Protein AF-A0A7I7NNQ9-F1 (afdb_monomer_lite)

pLDDT: mean 82.09, std 16.33, range [43.28, 97.94]

Structure (mmCIF, N/CA/C/O backbone):
data_AF-A0A7I7NNQ9-F1
#
_entry.id   AF-A0A7I7NNQ9-F1
#
loop_
_atom_site.group_PDB
_atom_site.id
_atom_site.type_symbol
_atom_site.label_atom_id
_atom_site.label_alt_id
_atom_site.label_comp_id
_atom_site.label_asym_id
_atom_site.label_entity_id
_atom_site.label_seq_id
_atom_site.pdbx_PDB_ins_code
_atom_site.Cartn_x
_atom_site.Cartn_y
_atom_site.Cartn_z
_atom_site.occupancy
_atom_site.B_iso_or_equiv
_atom_site.auth_seq_id
_atom_site.auth_comp_id
_atom_site.auth_asym_id
_atom_site.auth_atom_id
_atom_site.pdbx_PDB_model_num
ATOM 1 N N . MET A 1 1 ? -15.938 -5.853 -2.198 1.00 85.00 1 MET A N 1
ATOM 2 C CA . MET A 1 1 ? -16.393 -7.105 -1.544 1.00 85.00 1 MET A CA 1
ATOM 3 C C . MET A 1 1 ? -16.493 -6.863 -0.043 1.00 85.00 1 MET A C 1
ATOM 5 O O . MET A 1 1 ? -15.700 -6.076 0.457 1.00 85.00 1 MET A O 1
ATOM 9 N N . LYS A 1 2 ? -17.448 -7.479 0.670 1.00 87.38 2 LYS A N 1
ATOM 10 C CA . LYS A 1 2 ? -17.502 -7.404 2.140 1.00 87.38 2 LYS A CA 1
ATOM 11 C C . LYS A 1 2 ? -16.734 -8.583 2.731 1.00 87.38 2 LYS A C 1
ATOM 13 O O . LYS A 1 2 ? -17.057 -9.725 2.429 1.00 87.38 2 LYS A O 1
ATOM 18 N N . THR A 1 3 ? -15.765 -8.285 3.586 1.00 90.94 3 THR A N 1
ATOM 19 C CA . THR A 1 3 ? -14.964 -9.280 4.306 1.00 90.94 3 THR A CA 1
ATOM 20 C C . THR A 1 3 ? -15.191 -9.098 5.803 1.00 90.94 3 THR A C 1
ATOM 22 O O . THR A 1 3 ? -15.354 -7.968 6.267 1.00 90.94 3 THR A O 1
ATOM 25 N N . ASN A 1 4 ? -15.243 -10.199 6.551 1.00 93.56 4 ASN A N 1
ATOM 26 C CA . ASN A 1 4 ? -15.264 -10.185 8.011 1.00 93.56 4 ASN A CA 1
ATOM 27 C C . ASN A 1 4 ? -13.877 -10.614 8.510 1.00 93.56 4 ASN A C 1
ATOM 29 O O . ASN A 1 4 ? -13.352 -11.624 8.045 1.00 93.56 4 ASN A O 1
ATOM 33 N N . VAL A 1 5 ? -13.272 -9.818 9.388 1.00 90.56 5 VAL A N 1
ATOM 34 C CA . VAL A 1 5 ? -11.928 -10.040 9.931 1.00 90.56 5 VAL A CA 1
ATOM 35 C C . VAL A 1 5 ? -12.000 -9.938 11.448 1.00 90.56 5 VAL A C 1
ATOM 37 O O . VAL A 1 5 ? -12.670 -9.053 11.974 1.00 90.56 5 VAL A O 1
ATOM 40 N N . ASN A 1 6 ? -11.325 -10.848 12.145 1.00 94.56 6 ASN A N 1
ATOM 41 C CA . ASN A 1 6 ? -11.222 -10.796 13.597 1.00 94.56 6 ASN A CA 1
ATOM 42 C C . ASN A 1 6 ? -10.026 -9.916 13.986 1.00 94.56 6 ASN A C 1
ATOM 44 O O . ASN A 1 6 ? -8.914 -10.164 13.514 1.00 94.56 6 ASN A O 1
ATOM 48 N N . LEU A 1 7 ? -10.251 -8.898 14.816 1.00 92.94 7 LEU A N 1
ATOM 49 C CA . LEU A 1 7 ? -9.233 -7.949 15.269 1.00 92.94 7 LEU A CA 1
ATOM 50 C C . LEU A 1 7 ? -9.229 -7.903 16.802 1.00 92.94 7 LEU A C 1
ATOM 52 O O . LEU A 1 7 ? -10.309 -7.914 17.388 1.00 92.94 7 LEU A O 1
ATOM 56 N N . PRO A 1 8 ? -8.058 -7.810 17.457 1.00 97.12 8 PRO A N 1
ATOM 57 C CA . PRO A 1 8 ? -7.997 -7.548 18.892 1.00 97.12 8 PRO A CA 1
ATOM 58 C C . PRO A 1 8 ? -8.686 -6.223 19.248 1.00 97.12 8 PRO A C 1
ATOM 60 O O . PRO A 1 8 ? -8.499 -5.227 18.545 1.00 97.12 8 PRO A O 1
ATOM 63 N N . ASP A 1 9 ? -9.416 -6.192 20.364 1.00 96.12 9 ASP A N 1
ATOM 64 C CA . ASP A 1 9 ? -10.182 -5.010 20.792 1.00 96.12 9 ASP A CA 1
ATOM 65 C C . ASP A 1 9 ? -9.299 -3.769 20.981 1.00 96.12 9 ASP A C 1
ATOM 67 O O . ASP A 1 9 ? -9.671 -2.668 20.574 1.00 96.12 9 ASP A O 1
ATOM 71 N N . GLU A 1 10 ? -8.091 -3.946 21.523 1.00 97.19 10 GLU A N 1
ATOM 72 C CA . GLU A 1 10 ? -7.142 -2.842 21.704 1.00 97.19 10 GLU A CA 1
ATOM 73 C C . GLU A 1 10 ? -6.730 -2.207 20.373 1.00 97.19 10 GLU A C 1
ATOM 75 O O . GLU A 1 10 ? -6.696 -0.982 20.251 1.00 97.19 10 GLU A O 1
ATOM 80 N N . LEU A 1 11 ? -6.501 -3.030 19.344 1.00 95.75 11 LEU A N 1
ATOM 81 C CA . LEU A 1 11 ? -6.155 -2.549 18.007 1.00 95.75 11 LEU A CA 1
ATOM 82 C C . LEU A 1 11 ? -7.343 -1.834 17.356 1.00 95.75 11 LEU A C 1
ATOM 84 O O . LEU A 1 11 ? -7.169 -0.808 16.698 1.00 95.75 11 LEU A O 1
ATOM 88 N N . LEU A 1 12 ? -8.557 -2.359 17.546 1.00 96.31 12 LEU A N 1
ATOM 89 C CA . LEU A 1 12 ? -9.773 -1.723 17.047 1.00 96.31 12 LEU A CA 1
ATOM 90 C C . LEU A 1 12 ? -9.962 -0.333 17.672 1.00 96.31 12 LEU A C 1
ATOM 92 O O . LEU A 1 12 ? -10.281 0.620 16.958 1.00 96.31 12 LEU A O 1
ATOM 96 N N . ARG A 1 13 ? -9.727 -0.210 18.982 1.00 97.44 13 ARG A N 1
ATOM 97 C CA . ARG A 1 13 ? -9.824 1.057 19.716 1.00 97.44 13 ARG A CA 1
ATOM 98 C C . ARG A 1 13 ? -8.786 2.072 19.236 1.00 97.44 13 ARG A C 1
ATOM 100 O O . ARG A 1 13 ? -9.143 3.222 18.979 1.00 97.44 13 ARG A O 1
ATOM 107 N N . GLU A 1 14 ? -7.531 1.657 19.070 1.00 97.31 14 GLU A N 1
ATOM 108 C CA . GLU A 1 14 ? -6.477 2.518 18.515 1.00 97.31 14 GLU A CA 1
ATOM 109 C C . GLU A 1 14 ? -6.803 2.991 17.096 1.00 97.31 14 GLU A C 1
ATOM 111 O O . GLU A 1 14 ? -6.701 4.183 16.799 1.00 97.31 14 GLU A O 1
ATOM 116 N N . ALA A 1 15 ? -7.248 2.081 16.229 1.00 96.62 15 ALA A N 1
ATOM 117 C CA . ALA A 1 15 ? -7.582 2.405 14.848 1.00 96.62 15 ALA A CA 1
ATOM 118 C C . ALA A 1 15 ? -8.762 3.390 14.749 1.00 96.62 15 ALA A C 1
ATOM 120 O O . ALA A 1 15 ? -8.753 4.284 13.903 1.00 96.62 15 ALA A O 1
ATOM 121 N N . GLN A 1 16 ? -9.766 3.266 15.623 1.00 96.88 16 GLN A N 1
ATOM 122 C CA . GLN A 1 16 ? -10.886 4.212 15.689 1.00 96.88 16 GLN A CA 1
ATOM 123 C C . GLN A 1 16 ? -10.447 5.603 16.155 1.00 96.88 16 GLN A C 1
ATOM 125 O O . GLN A 1 16 ? -10.875 6.604 15.574 1.00 96.88 16 GLN A O 1
ATOM 130 N N . GLU A 1 17 ? -9.585 5.676 17.172 1.00 97.94 17 GLU A N 1
ATOM 131 C CA . GLU A 1 17 ? -9.040 6.951 17.641 1.00 97.94 17 GLU A CA 1
ATOM 132 C C . GLU A 1 17 ? -8.220 7.630 16.542 1.00 97.94 17 GLU A C 1
ATOM 134 O O . GLU A 1 17 ? -8.398 8.822 16.278 1.00 97.94 17 GLU A O 1
ATOM 139 N N . LEU A 1 18 ? -7.369 6.864 15.853 1.00 97.69 18 LEU A N 1
ATOM 140 C CA . LEU A 1 18 ? -6.579 7.361 14.731 1.00 97.69 18 LEU A CA 1
ATOM 141 C C . LEU A 1 18 ? -7.477 7.890 13.609 1.00 97.69 18 LEU A C 1
ATOM 143 O O . LEU A 1 18 ? -7.303 9.028 13.175 1.00 97.69 18 LEU A O 1
ATOM 147 N N . ALA A 1 19 ? -8.490 7.117 13.213 1.00 97.25 19 ALA A N 1
ATOM 148 C CA . ALA A 1 19 ? -9.424 7.518 12.170 1.00 97.25 19 ALA A CA 1
ATOM 149 C C . ALA A 1 19 ? -10.151 8.828 12.522 1.00 97.25 19 ALA A C 1
ATOM 151 O O . ALA A 1 19 ? -10.260 9.732 11.691 1.00 97.25 19 ALA A O 1
ATOM 152 N N . ARG A 1 20 ? -10.575 8.984 13.784 1.00 97.06 20 ARG A N 1
ATOM 153 C CA . ARG A 1 20 ? -11.202 10.221 14.272 1.00 97.06 20 ARG A CA 1
ATOM 154 C C . ARG A 1 20 ? -10.242 11.408 14.218 1.00 97.06 20 ARG A C 1
ATOM 156 O O . ARG A 1 20 ? -10.641 12.486 13.775 1.00 97.06 20 ARG A O 1
ATOM 163 N N . ARG A 1 21 ? -8.995 11.220 14.661 1.00 97.69 21 ARG A N 1
ATOM 164 C CA . ARG A 1 21 ? -7.957 12.265 14.638 1.00 97.69 21 ARG A CA 1
ATOM 165 C C . ARG A 1 21 ? -7.642 12.722 13.215 1.00 97.69 21 ARG A C 1
ATOM 167 O O . ARG A 1 21 ? -7.482 13.918 12.990 1.00 97.69 21 ARG A O 1
ATOM 174 N N . GLU A 1 22 ? -7.609 11.792 12.267 1.00 96.88 22 GLU A N 1
ATOM 175 C CA . GLU A 1 22 ? -7.306 12.053 10.854 1.00 96.88 22 GLU A CA 1
ATOM 176 C C . GLU A 1 22 ? -8.541 12.416 10.014 1.00 96.88 22 GLU A C 1
ATOM 178 O O . GLU A 1 22 ? -8.414 12.703 8.826 1.00 96.88 22 GLU A O 1
ATOM 183 N N . ARG A 1 23 ? -9.737 12.457 10.624 1.00 97.31 23 ARG A N 1
ATOM 184 C CA . ARG A 1 23 ? -11.024 12.706 9.945 1.00 97.31 23 ARG A CA 1
ATOM 185 C C . ARG A 1 23 ? -11.296 11.731 8.789 1.00 97.31 23 ARG A C 1
ATOM 187 O O . ARG A 1 23 ? -11.893 12.108 7.784 1.00 97.31 23 ARG A O 1
ATOM 194 N N . THR A 1 24 ? -10.886 10.479 8.957 1.00 97.00 24 THR A N 1
ATOM 195 C CA . THR A 1 24 ? -11.135 9.360 8.038 1.00 97.00 24 THR A CA 1
ATOM 196 C C . THR A 1 24 ? -12.035 8.321 8.711 1.00 97.00 24 THR A C 1
ATOM 198 O O . THR A 1 24 ? -12.413 8.449 9.880 1.00 97.00 24 THR A O 1
ATOM 201 N N . THR A 1 25 ? -12.426 7.282 7.979 1.00 97.31 25 THR A N 1
ATOM 202 C CA . THR A 1 25 ? -13.191 6.161 8.529 1.00 97.31 25 THR A CA 1
ATOM 203 C C . THR A 1 25 ? -12.289 4.975 8.859 1.00 97.31 25 THR A C 1
ATOM 205 O O . THR A 1 25 ? -11.272 4.737 8.213 1.00 97.31 25 THR A O 1
ATOM 208 N N . LEU A 1 26 ? -12.708 4.143 9.818 1.00 95.06 26 LEU A N 1
ATOM 209 C CA . LEU A 1 26 ? -12.020 2.881 10.119 1.00 95.06 26 LEU A CA 1
ATOM 210 C C . LEU A 1 26 ? -11.864 1.994 8.868 1.00 95.06 26 LEU A C 1
ATOM 212 O O . LEU A 1 26 ? -10.854 1.318 8.708 1.00 95.06 26 LEU A O 1
ATOM 216 N N . ARG A 1 27 ? -12.854 2.010 7.966 1.00 94.44 27 ARG A N 1
ATOM 217 C CA . ARG A 1 27 ? -12.802 1.268 6.701 1.00 94.44 27 ARG A CA 1
ATOM 218 C C . ARG A 1 27 ? -11.668 1.765 5.809 1.00 94.44 27 ARG A C 1
ATOM 220 O O . ARG A 1 27 ? -10.885 0.946 5.350 1.00 94.44 27 ARG A O 1
ATOM 227 N N . GLU A 1 28 ? -11.584 3.073 5.584 1.00 96.19 28 GLU A N 1
ATOM 228 C CA . GLU A 1 28 ? -10.532 3.683 4.759 1.00 96.19 28 GLU A CA 1
ATOM 229 C C . GLU A 1 28 ? -9.141 3.404 5.334 1.00 96.19 28 GLU A C 1
ATOM 231 O O . GLU A 1 28 ? -8.218 3.077 4.586 1.00 96.19 28 GLU A O 1
ATOM 236 N N . LEU A 1 29 ? -9.006 3.449 6.663 1.00 96.31 29 LEU A N 1
ATOM 237 C CA . LEU A 1 29 ? -7.763 3.111 7.351 1.00 96.31 29 LEU A CA 1
ATOM 238 C C . LEU A 1 29 ? -7.370 1.638 7.129 1.00 96.31 29 LEU A C 1
ATOM 240 O O . LEU A 1 29 ? -6.224 1.346 6.782 1.00 96.31 29 LEU A O 1
ATOM 244 N N . ILE A 1 30 ? -8.326 0.708 7.256 1.00 95.06 30 ILE A N 1
ATOM 245 C CA . ILE A 1 30 ? -8.109 -0.727 6.994 1.00 95.06 30 ILE A CA 1
ATOM 246 C C . ILE A 1 30 ? -7.756 -0.972 5.522 1.00 95.06 30 ILE A C 1
ATOM 248 O O . ILE A 1 30 ? -6.816 -1.713 5.228 1.00 95.06 30 ILE A O 1
ATOM 252 N N . GLU A 1 31 ? -8.485 -0.357 4.591 1.00 95.75 31 GLU A N 1
ATOM 253 C CA . GLU A 1 31 ? -8.243 -0.491 3.151 1.00 95.75 31 GLU A CA 1
ATOM 254 C C . GLU A 1 31 ? -6.860 0.039 2.767 1.00 95.75 31 GLU A C 1
ATOM 256 O O . GLU A 1 31 ? -6.119 -0.632 2.045 1.00 95.75 31 GLU A O 1
ATOM 261 N N . THR A 1 32 ? -6.474 1.198 3.303 1.00 95.88 32 THR A N 1
ATOM 262 C CA . THR A 1 32 ? -5.159 1.807 3.064 1.00 95.88 32 THR A CA 1
ATOM 26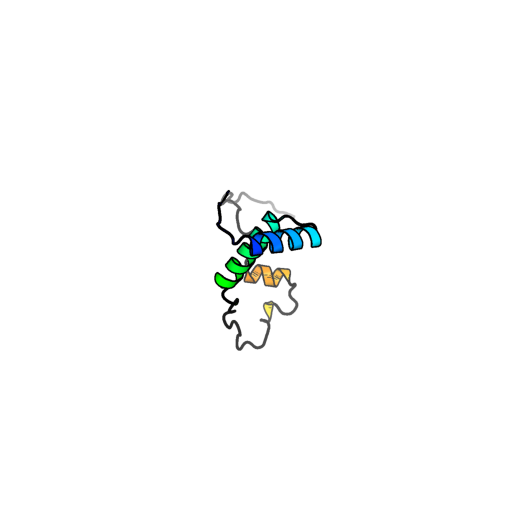3 C C . THR A 1 32 ? -4.037 0.934 3.614 1.00 95.88 32 THR A C 1
ATOM 265 O O . THR A 1 32 ? -3.065 0.662 2.901 1.00 95.88 32 THR A O 1
ATOM 268 N N . GLY A 1 33 ? -4.182 0.436 4.846 1.00 94.19 33 GLY A N 1
ATOM 269 C CA . GLY A 1 33 ? -3.214 -0.473 5.460 1.00 94.19 33 GLY A CA 1
ATOM 270 C C . GLY A 1 33 ? -3.044 -1.759 4.652 1.00 94.19 33 GLY A C 1
ATOM 271 O O . GLY A 1 33 ? -1.923 -2.124 4.290 1.00 94.19 33 GLY A O 1
ATOM 272 N N . LEU A 1 34 ? -4.153 -2.410 4.286 1.00 95.00 34 LEU A N 1
ATOM 273 C CA . LEU A 1 34 ? -4.124 -3.641 3.497 1.00 95.00 34 LEU A CA 1
ATOM 274 C C . LEU A 1 34 ? -3.518 -3.413 2.105 1.00 95.00 34 LEU A C 1
ATOM 276 O O . LEU A 1 34 ? -2.652 -4.178 1.685 1.00 95.00 34 LEU A O 1
ATOM 280 N N . CYS A 1 35 ? -3.921 -2.347 1.408 1.00 94.06 35 CYS A N 1
ATOM 281 C CA . CYS A 1 35 ? -3.385 -1.986 0.094 1.00 94.06 35 CYS A CA 1
ATOM 282 C C . CYS A 1 35 ? -1.870 -1.745 0.148 1.00 94.06 35 CYS A C 1
ATOM 284 O O . CYS A 1 35 ? -1.132 -2.238 -0.706 1.00 94.06 35 CYS A O 1
ATOM 286 N N . THR A 1 36 ? -1.395 -1.038 1.175 1.00 94.81 36 THR A N 1
ATOM 287 C CA . THR A 1 36 ? 0.033 -0.749 1.368 1.00 94.81 36 THR A CA 1
ATOM 288 C C . THR A 1 36 ? 0.835 -2.028 1.581 1.00 94.81 36 THR A C 1
ATOM 290 O O . THR A 1 36 ? 1.833 -2.247 0.896 1.00 94.81 36 THR A O 1
ATOM 293 N N . VAL A 1 37 ? 0.367 -2.915 2.466 1.00 95.00 37 VAL A N 1
ATOM 294 C CA . VAL A 1 37 ? 1.036 -4.197 2.738 1.00 95.00 37 VAL A CA 1
ATOM 295 C C . VAL A 1 37 ? 1.041 -5.091 1.502 1.00 95.00 37 VAL A C 1
ATOM 297 O O . VAL A 1 37 ? 2.065 -5.705 1.200 1.00 95.00 37 VAL A O 1
ATOM 300 N N . VAL A 1 38 ? -0.072 -5.152 0.764 1.00 94.44 38 VAL A N 1
ATOM 301 C CA . VAL A 1 38 ? -0.141 -5.915 -0.488 1.00 94.44 38 VAL A CA 1
ATOM 302 C C . VAL A 1 38 ? 0.864 -5.367 -1.490 1.00 94.44 38 VAL A C 1
ATOM 304 O O . VAL A 1 38 ? 1.664 -6.151 -1.973 1.00 94.44 38 VAL A O 1
ATOM 307 N N . LYS A 1 39 ? 0.902 -4.053 -1.744 1.00 89.00 39 LYS A N 1
ATOM 308 C CA . LYS A 1 39 ? 1.869 -3.435 -2.672 1.00 89.00 39 LYS A CA 1
ATOM 309 C C . LYS A 1 39 ? 3.320 -3.692 -2.272 1.00 89.00 39 LYS A C 1
ATOM 311 O O . LYS A 1 39 ? 4.149 -4.003 -3.124 1.00 89.00 39 LYS A O 1
ATOM 316 N N . GLN A 1 40 ? 3.624 -3.574 -0.981 1.00 88.44 40 GLN A N 1
ATOM 317 C CA . GLN A 1 40 ? 4.963 -3.827 -0.455 1.00 88.44 40 GLN A CA 1
ATOM 318 C C . GLN A 1 40 ? 5.388 -5.283 -0.684 1.00 88.44 40 GLN A C 1
ATOM 320 O O . GLN A 1 40 ? 6.530 -5.547 -1.052 1.00 88.44 40 GLN A O 1
ATOM 325 N N . ARG A 1 41 ? 4.474 -6.234 -0.462 1.00 87.12 41 ARG A N 1
ATOM 326 C CA . ARG A 1 41 ? 4.762 -7.674 -0.551 1.00 87.12 41 ARG A CA 1
ATOM 327 C C . ARG A 1 41 ? 4.614 -8.246 -1.950 1.00 87.12 41 ARG A C 1
ATOM 329 O O . ARG A 1 41 ? 5.267 -9.235 -2.258 1.00 87.12 41 ARG A O 1
ATOM 336 N N . SER A 1 42 ? 3.780 -7.643 -2.791 1.00 83.25 42 SER A N 1
ATOM 337 C CA . SER A 1 42 ? 3.571 -8.080 -4.169 1.00 83.25 42 SER A CA 1
ATOM 338 C C . SER A 1 42 ? 4.791 -7.829 -5.041 1.00 83.25 42 SER A C 1
ATOM 340 O O . SER A 1 42 ? 4.771 -8.260 -6.183 1.00 83.25 42 SER A O 1
ATOM 342 N N . GLY A 1 43 ? 5.817 -7.147 -4.513 1.00 66.44 43 GLY A N 1
ATOM 343 C CA . GLY A 1 43 ? 7.055 -6.859 -5.208 1.00 66.44 43 GLY A CA 1
ATOM 344 C C . GLY A 1 43 ? 6.753 -6.113 -6.494 1.00 66.44 43 GLY A C 1
ATOM 345 O O . GLY A 1 43 ? 6.575 -6.723 -7.544 1.00 66.44 43 GLY A O 1
ATOM 346 N N . SER A 1 44 ? 6.751 -4.779 -6.465 1.00 60.38 44 SER A N 1
ATOM 347 C CA . SER A 1 44 ? 7.160 -4.108 -7.693 1.00 60.38 44 SER A CA 1
ATOM 348 C C . SER A 1 44 ? 8.556 -4.649 -7.968 1.00 60.38 44 SER A C 1
ATOM 350 O O . SER A 1 44 ? 9.489 -4.284 -7.248 1.00 60.38 44 SER A O 1
ATOM 352 N N . SER A 1 45 ? 8.701 -5.574 -8.924 1.00 62.75 45 SER A N 1
ATOM 353 C CA . SER A 1 45 ? 10.002 -5.820 -9.525 1.00 62.75 45 SER A CA 1
ATOM 354 C C . SER A 1 45 ? 10.536 -4.425 -9.790 1.00 62.75 45 SER A C 1
ATOM 356 O O . SER A 1 45 ? 9.858 -3.647 -10.476 1.00 62.75 45 SER A O 1
ATOM 358 N N . SER A 1 46 ? 11.645 -4.052 -9.148 1.00 64.25 46 SER A N 1
ATOM 359 C CA . SER A 1 46 ? 12.328 -2.822 -9.519 1.00 64.25 46 SER A CA 1
ATOM 360 C C . SER A 1 46 ? 12.376 -2.828 -11.040 1.00 64.25 46 SER A C 1
ATOM 362 O O . SER A 1 46 ? 12.609 -3.879 -11.641 1.00 64.25 46 SER A O 1
ATOM 364 N N . LEU A 1 47 ? 12.001 -1.718 -11.671 1.00 65.56 47 LEU A N 1
ATOM 365 C CA . LEU A 1 47 ? 12.035 -1.650 -13.120 1.00 65.56 47 LEU A CA 1
ATOM 366 C C . LEU A 1 47 ? 13.511 -1.770 -13.509 1.00 65.56 47 LEU A C 1
ATOM 368 O O . LEU A 1 47 ? 14.263 -0.801 -13.452 1.00 65.56 47 LEU A O 1
ATOM 372 N N . VAL A 1 48 ? 13.944 -2.998 -13.788 1.00 74.69 48 VAL A N 1
ATOM 373 C CA . VAL A 1 48 ? 15.286 -3.295 -14.259 1.00 74.69 48 VAL A CA 1
ATOM 374 C C . VAL A 1 48 ? 15.246 -2.956 -15.733 1.00 74.69 48 VAL A C 1
ATOM 376 O O . VAL A 1 48 ? 14.750 -3.732 -16.550 1.00 74.69 48 VAL A O 1
ATOM 379 N N . LEU A 1 49 ? 15.699 -1.746 -16.058 1.00 78.62 49 LEU A N 1
ATOM 380 C CA . LEU A 1 49 ? 15.971 -1.392 -17.439 1.00 78.62 49 LEU A CA 1
ATOM 381 C C . LEU A 1 49 ? 17.025 -2.371 -17.948 1.00 78.62 49 LEU A C 1
ATOM 383 O O . LEU A 1 49 ? 18.093 -2.507 -17.350 1.00 78.62 49 LEU A O 1
ATOM 387 N N . THR A 1 50 ? 16.711 -3.071 -19.033 1.00 78.56 50 THR A N 1
ATOM 388 C CA . THR A 1 50 ? 17.744 -3.759 -19.801 1.00 78.56 50 THR A CA 1
ATOM 389 C C . THR A 1 50 ? 18.777 -2.717 -20.202 1.00 78.56 50 THR A C 1
ATOM 391 O O . THR A 1 50 ? 18.399 -1.617 -20.611 1.00 78.56 50 THR A O 1
ATOM 394 N N . ASP A 1 51 ? 20.061 -3.043 -20.060 1.00 81.81 51 ASP A N 1
ATOM 395 C CA . ASP A 1 51 ? 21.111 -2.176 -20.572 1.00 81.81 51 ASP A CA 1
ATOM 396 C C . ASP A 1 51 ? 20.908 -2.012 -22.083 1.00 81.81 51 ASP A C 1
ATOM 398 O O . ASP A 1 51 ? 21.070 -2.951 -22.861 1.00 81.81 51 ASP A O 1
ATOM 402 N N . ALA A 1 52 ? 20.441 -0.827 -22.464 1.00 83.38 52 ALA A N 1
ATOM 403 C CA . ALA A 1 52 ? 20.160 -0.433 -23.837 1.00 83.38 52 ALA A CA 1
ATOM 404 C C . ALA A 1 52 ? 21.235 0.536 -24.352 1.00 83.38 52 ALA A C 1
ATOM 406 O O . ALA A 1 52 ? 21.005 1.273 -25.315 1.00 83.38 52 ALA A O 1
ATOM 407 N N . SER A 1 53 ? 22.394 0.565 -23.686 1.00 83.62 53 SER A N 1
ATOM 408 C CA . SER A 1 53 ? 23.558 1.313 -24.140 1.00 83.62 53 SER A CA 1
ATOM 409 C C . SER A 1 53 ? 24.064 0.736 -25.461 1.00 83.62 53 SER A C 1
ATOM 411 O O . SER A 1 53 ? 24.021 -0.469 -25.702 1.00 83.62 53 SER A O 1
ATOM 413 N N . VAL A 1 54 ? 24.542 1.615 -26.336 1.00 82.62 54 VAL A N 1
ATOM 414 C CA . VAL A 1 54 ? 25.141 1.253 -27.623 1.00 82.62 54 VAL A CA 1
ATOM 415 C C . VAL A 1 54 ? 26.490 1.951 -27.747 1.00 82.62 54 VAL A C 1
ATOM 417 O O . VAL A 1 54 ? 26.614 3.105 -27.344 1.00 82.62 54 VAL A O 1
ATOM 420 N N . ASP A 1 55 ? 27.476 1.313 -28.381 1.00 85.56 55 ASP A N 1
ATOM 421 C CA . ASP A 1 55 ? 28.822 1.886 -28.609 1.00 85.56 55 ASP A CA 1
ATOM 422 C C . ASP A 1 55 ? 28.847 3.022 -29.663 1.00 85.56 55 ASP A C 1
ATOM 424 O O . ASP A 1 55 ? 29.898 3.443 -30.156 1.00 85.56 55 ASP A O 1
ATOM 428 N N . GLY A 1 56 ? 27.670 3.497 -30.078 1.00 82.81 56 GLY A N 1
ATOM 429 C CA . GLY A 1 56 ? 27.503 4.470 -31.149 1.00 82.81 56 GLY A CA 1
ATOM 430 C C . GLY A 1 56 ? 28.036 5.857 -30.789 1.00 82.81 56 GLY A C 1
ATOM 431 O O . GLY A 1 56 ? 27.942 6.318 -29.657 1.00 82.81 56 GLY A O 1
ATOM 432 N N . GLN A 1 57 ? 28.525 6.585 -31.794 1.00 84.00 57 GLN A N 1
ATOM 433 C CA . GLN A 1 57 ? 29.060 7.949 -31.653 1.00 84.00 57 GLN A CA 1
ATOM 434 C C . GLN A 1 57 ? 27.953 9.026 -31.656 1.00 84.00 57 GLN A C 1
ATOM 436 O O . GLN A 1 57 ? 28.095 10.098 -32.247 1.00 84.00 57 GLN A O 1
ATOM 441 N N . GLY A 1 58 ? 26.818 8.727 -31.021 1.00 81.88 58 GLY A N 1
ATOM 442 C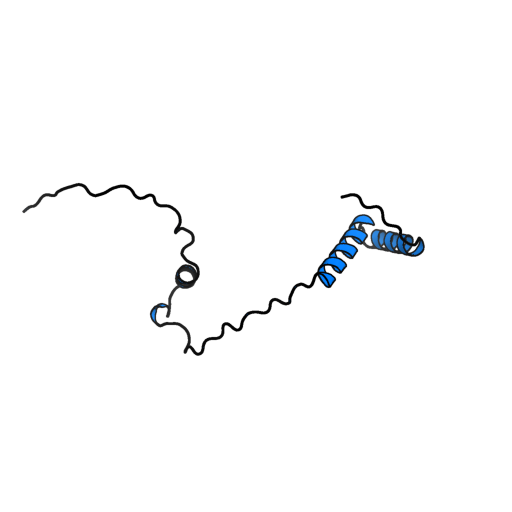 CA . GLY A 1 58 ? 25.638 9.587 -30.986 1.00 81.88 58 GLY A CA 1
ATOM 443 C C . GLY A 1 58 ? 24.657 9.350 -32.138 1.00 81.88 58 GLY A C 1
ATOM 444 O O . GLY A 1 58 ? 24.522 8.248 -32.667 1.00 81.88 58 GLY A O 1
ATOM 445 N N . LEU A 1 59 ? 23.903 10.393 -32.486 1.00 85.75 59 LEU A N 1
ATOM 446 C CA . LEU A 1 59 ? 22.761 10.284 -33.389 1.00 85.75 59 LEU A CA 1
ATOM 447 C C . LEU A 1 59 ? 23.194 10.043 -34.846 1.00 85.75 59 LEU A C 1
ATOM 449 O O . LEU A 1 59 ? 24.066 10.738 -35.372 1.00 85.75 59 LEU A O 1
ATOM 453 N N . GLN A 1 60 ? 22.527 9.099 -35.516 1.00 87.00 60 GLN A N 1
ATOM 454 C CA . GLN A 1 60 ? 22.711 8.826 -36.944 1.00 87.00 60 GLN A CA 1
ATOM 455 C C . GLN A 1 60 ? 22.562 10.118 -37.779 1.00 87.00 60 GLN A C 1
ATOM 457 O O . GLN A 1 60 ? 21.642 10.901 -37.516 1.00 87.00 60 GLN A O 1
ATOM 462 N N . PRO A 1 61 ? 23.401 10.352 -38.811 1.00 88.56 61 PRO A N 1
ATOM 463 C CA . PRO A 1 61 ? 23.417 11.612 -39.564 1.00 88.56 61 PRO A CA 1
ATOM 464 C C . PRO A 1 61 ? 22.055 12.042 -40.120 1.00 88.56 61 PRO A C 1
ATOM 466 O O . PRO A 1 61 ? 21.738 13.228 -40.113 1.00 88.56 61 PRO A O 1
ATOM 469 N N . ALA A 1 62 ? 21.219 11.083 -40.528 1.00 85.56 62 ALA A N 1
ATOM 470 C CA . ALA A 1 62 ? 19.878 11.327 -41.067 1.00 85.56 62 ALA A CA 1
ATOM 471 C C . ALA A 1 62 ? 18.902 11.992 -40.073 1.00 85.56 62 ALA A C 1
ATOM 473 O O . ALA A 1 62 ? 17.884 12.549 -40.490 1.00 85.56 62 ALA A O 1
ATOM 474 N N . PHE A 1 63 ? 19.205 11.948 -38.771 1.00 90.38 63 PHE A N 1
ATOM 475 C CA . PHE A 1 63 ? 18.401 12.569 -37.717 1.00 90.38 63 PHE A CA 1
ATOM 476 C C . PHE A 1 63 ? 19.072 13.797 -37.093 1.00 90.38 63 PHE A C 1
ATOM 478 O O . PHE A 1 63 ? 18.501 14.415 -36.194 1.00 90.38 63 PHE A O 1
ATOM 485 N N . ARG A 1 64 ? 20.259 14.202 -37.563 1.00 88.50 64 ARG A N 1
ATOM 486 C CA . ARG A 1 64 ? 20.925 15.411 -37.066 1.00 88.50 64 ARG A CA 1
ATOM 487 C C . ARG A 1 64 ? 20.082 16.640 -37.436 1.00 88.50 64 ARG A C 1
ATOM 489 O O . ARG A 1 64 ? 19.945 16.966 -38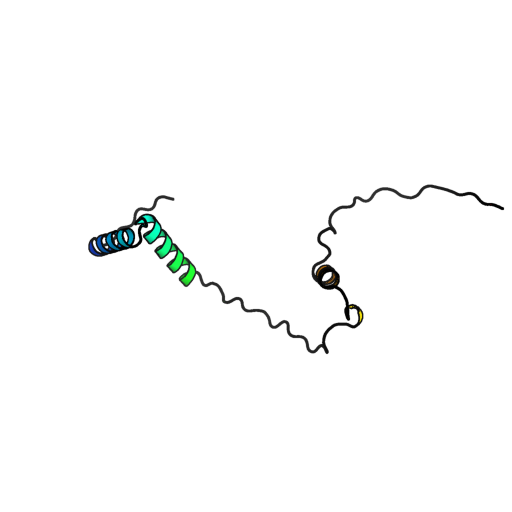.609 1.00 88.50 64 ARG A O 1
ATOM 496 N N . GLY A 1 65 ? 19.501 17.301 -36.434 1.00 87.81 65 GLY A N 1
ATOM 497 C CA . GLY A 1 65 ? 18.584 18.433 -36.629 1.00 87.81 65 GLY A CA 1
ATOM 498 C C 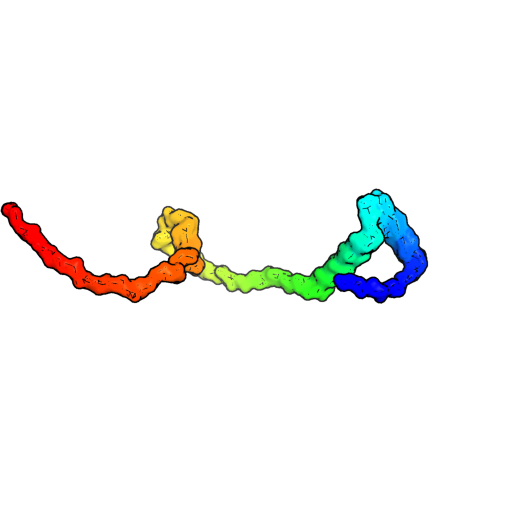. GLY A 1 65 ? 17.143 18.041 -36.979 1.00 87.81 65 GLY A C 1
ATOM 499 O O . GLY A 1 65 ? 16.346 18.911 -37.321 1.00 87.81 65 GLY A O 1
ATOM 500 N N . ALA A 1 66 ? 16.789 16.753 -36.900 1.00 91.69 66 ALA A N 1
ATOM 501 C CA . ALA A 1 66 ? 15.399 16.327 -37.022 1.00 91.69 66 ALA A CA 1
ATOM 502 C C . ALA A 1 66 ? 14.567 16.825 -35.830 1.00 91.69 66 ALA A C 1
ATOM 504 O O . ALA A 1 66 ? 15.061 16.914 -34.705 1.00 91.69 66 ALA A O 1
ATOM 505 N N . SER A 1 67 ? 13.286 17.110 -36.075 1.00 91.75 67 SER A N 1
ATOM 506 C CA . SER A 1 67 ? 12.337 17.367 -34.995 1.00 91.75 67 SER A CA 1
ATOM 507 C C . SER A 1 67 ? 12.121 16.111 -34.155 1.00 91.75 67 SER A C 1
ATOM 509 O O . SER A 1 67 ? 12.290 14.979 -34.621 1.00 91.75 67 SER A O 1
ATOM 511 N N . TRP A 1 68 ? 11.698 16.320 -32.911 1.00 91.75 68 TRP A N 1
ATOM 512 C CA . TRP A 1 68 ? 11.372 15.228 -32.005 1.00 91.75 68 TRP A CA 1
ATOM 513 C C . TRP A 1 68 ? 10.294 14.293 -32.572 1.00 91.75 68 TRP A C 1
ATOM 515 O O . TRP A 1 68 ? 10.451 13.075 -32.505 1.00 91.75 68 TRP A O 1
ATOM 525 N N . ASP A 1 69 ? 9.250 14.846 -33.199 1.00 91.62 69 ASP A N 1
ATOM 526 C CA . ASP A 1 69 ? 8.171 14.052 -33.795 1.00 91.62 69 ASP A CA 1
ATOM 527 C C . ASP A 1 69 ? 8.701 13.074 -34.851 1.00 91.62 69 ASP A C 1
ATOM 529 O O . ASP A 1 69 ? 8.413 11.883 -34.784 1.00 91.62 69 ASP A O 1
ATOM 533 N N . LYS A 1 70 ? 9.589 13.532 -35.746 1.00 91.12 70 LYS A N 1
ATOM 534 C CA . LYS A 1 70 ? 10.189 12.684 -36.788 1.00 91.12 70 LYS A CA 1
ATOM 535 C C . LYS A 1 70 ? 10.999 11.524 -36.204 1.00 91.12 70 LYS A C 1
ATOM 537 O O . LYS A 1 70 ? 10.945 10.411 -36.732 1.00 91.12 70 LYS A O 1
ATOM 542 N N . ILE A 1 71 ? 11.765 11.773 -35.140 1.00 91.44 71 ILE A N 1
ATOM 543 C CA . ILE A 1 71 ? 12.544 10.725 -34.465 1.00 91.44 71 ILE A CA 1
ATOM 544 C C . ILE A 1 71 ? 11.587 9.693 -33.860 1.00 91.44 71 ILE A C 1
ATOM 546 O O . ILE A 1 71 ? 11.720 8.500 -34.133 1.00 91.44 71 ILE A O 1
ATOM 550 N N . ARG A 1 72 ? 10.589 10.149 -33.095 1.00 90.88 72 ARG A N 1
ATOM 551 C CA . ARG A 1 72 ? 9.613 9.277 -32.428 1.00 90.88 72 ARG A CA 1
ATOM 552 C C . ARG A 1 72 ? 8.829 8.423 -33.422 1.00 90.88 72 ARG A C 1
ATOM 554 O O . ARG A 1 72 ? 8.720 7.217 -33.216 1.00 90.88 72 ARG A O 1
ATOM 561 N N . ASP A 1 73 ? 8.331 9.023 -34.497 1.00 92.38 73 ASP A N 1
ATOM 562 C CA . ASP A 1 73 ? 7.522 8.324 -35.500 1.00 92.38 73 ASP A CA 1
ATOM 563 C C . ASP A 1 73 ? 8.346 7.288 -36.273 1.00 92.38 73 ASP A C 1
ATOM 565 O O . ASP A 1 73 ? 7.812 6.274 -36.715 1.00 92.38 73 ASP A O 1
ATOM 569 N N . THR A 1 74 ? 9.659 7.502 -36.403 1.00 91.00 74 THR A N 1
ATOM 570 C CA . THR A 1 74 ? 10.552 6.513 -37.021 1.00 91.00 74 THR A CA 1
ATOM 571 C C . THR A 1 74 ? 10.852 5.343 -36.079 1.00 91.00 74 THR A C 1
ATOM 573 O O . THR A 1 74 ? 10.937 4.207 -36.536 1.00 91.00 74 THR A O 1
ATOM 576 N N . VAL A 1 75 ? 10.999 5.597 -34.773 1.00 89.56 75 VAL A N 1
ATOM 577 C CA . VAL A 1 75 ? 11.301 4.557 -33.768 1.00 89.56 75 VAL A CA 1
ATOM 578 C C . VAL A 1 75 ? 10.075 3.700 -33.449 1.00 89.56 75 VAL A C 1
ATOM 580 O O . VAL A 1 75 ? 10.180 2.479 -33.382 1.00 89.56 75 VAL A O 1
ATOM 583 N N . TYR A 1 76 ? 8.916 4.326 -33.250 1.00 87.31 76 TYR A N 1
ATOM 584 C CA . TYR A 1 76 ? 7.700 3.644 -32.789 1.00 87.31 76 TYR A CA 1
ATOM 585 C C . TYR A 1 76 ? 6.663 3.417 -33.895 1.00 87.31 76 TYR A C 1
ATOM 587 O O . TYR A 1 76 ? 5.649 2.760 -33.662 1.00 87.31 76 TYR A O 1
ATOM 595 N N . GLY A 1 77 ? 6.917 3.933 -35.099 1.00 85.69 77 GLY A N 1
ATOM 596 C CA . GLY A 1 77 ? 5.937 3.997 -36.175 1.00 85.69 77 GLY A CA 1
ATOM 597 C C . GLY A 1 77 ? 4.992 5.189 -36.012 1.00 85.69 77 GLY A C 1
ATOM 598 O O . GLY A 1 77 ? 4.669 5.619 -34.904 1.00 85.69 77 GLY A O 1
ATOM 599 N N . HIS A 1 78 ? 4.521 5.730 -37.137 1.00 77.00 78 HIS A N 1
ATOM 600 C CA . HIS A 1 78 ? 3.525 6.795 -37.114 1.00 77.00 78 HIS A CA 1
ATOM 601 C C . HIS A 1 78 ? 2.173 6.222 -36.640 1.00 77.00 78 HIS A C 1
ATOM 603 O O . HIS A 1 78 ? 1.714 5.219 -37.209 1.00 77.00 78 HIS A O 1
ATOM 609 N N . PRO A 1 79 ? 1.491 6.846 -35.659 1.00 65.12 79 PRO A N 1
ATOM 610 C CA . PRO A 1 79 ? 0.291 6.292 -35.019 1.00 65.12 79 PRO A CA 1
ATOM 611 C C . PRO A 1 79 ? -0.904 6.082 -35.965 1.00 65.12 79 PRO A C 1
ATOM 613 O O . PRO A 1 79 ? -1.851 5.385 -35.611 1.00 65.12 79 PRO A O 1
ATOM 616 N N . THR A 1 80 ? -0.868 6.636 -37.179 1.00 62.44 80 THR A N 1
ATOM 617 C CA . THR A 1 80 ? -1.935 6.498 -38.187 1.00 62.44 80 THR A CA 1
ATOM 618 C C . THR A 1 80 ? -1.664 5.448 -39.267 1.00 62.44 80 THR A C 1
ATOM 620 O O . THR A 1 80 ? -2.416 5.361 -40.233 1.00 62.44 80 THR A O 1
ATOM 623 N N . SER A 1 81 ? -0.653 4.588 -39.115 1.00 57.75 81 SER A N 1
ATOM 624 C CA . SER A 1 81 ? -0.366 3.518 -40.094 1.00 57.75 81 SER A CA 1
ATOM 625 C C . SER A 1 81 ? -1.298 2.304 -39.956 1.00 57.75 81 SER A C 1
ATOM 627 O O . SER A 1 81 ? -0.888 1.158 -40.138 1.00 57.75 81 SER A O 1
ATOM 629 N N . ARG A 1 82 ? -2.570 2.533 -39.621 1.00 59.09 82 ARG A N 1
ATOM 630 C CA . ARG A 1 82 ? -3.621 1.523 -39.715 1.00 59.09 82 ARG A CA 1
ATOM 631 C C . ARG A 1 82 ? -4.835 2.151 -40.390 1.00 59.09 82 ARG A C 1
ATOM 633 O O . ARG A 1 82 ? -5.407 3.097 -39.866 1.00 59.09 82 ARG A O 1
ATOM 640 N N . CYS A 1 83 ? -5.203 1.545 -41.517 1.00 56.81 83 CYS A N 1
ATOM 641 C CA . CYS A 1 83 ? -6.327 1.837 -42.409 1.00 56.81 83 CYS A CA 1
ATOM 642 C C . CYS A 1 83 ? -6.071 2.875 -43.507 1.00 56.81 83 CYS A C 1
ATOM 644 O O . CYS A 1 83 ? -6.401 4.041 -43.346 1.00 56.81 83 CYS A O 1
ATOM 646 N N . LEU A 1 84 ? -5.678 2.392 -44.691 1.00 54.41 84 LEU A N 1
ATOM 647 C CA . LEU A 1 84 ? -6.407 2.739 -45.913 1.00 54.41 84 LEU A CA 1
ATOM 648 C C . LEU A 1 84 ? -6.643 1.468 -46.753 1.00 54.41 84 LEU A C 1
ATOM 650 O O . LEU A 1 84 ? -5.722 0.662 -46.904 1.00 54.41 84 LEU A O 1
ATOM 654 N N . PRO A 1 85 ? -7.878 1.246 -47.241 1.00 53.50 85 PRO A N 1
ATOM 655 C CA . PRO A 1 85 ? -8.241 0.068 -48.011 1.00 53.50 85 PRO A CA 1
ATOM 656 C C . PRO A 1 85 ? -7.639 0.118 -49.419 1.00 53.50 85 PRO A C 1
ATOM 658 O O . PRO A 1 85 ? -7.652 1.134 -50.107 1.00 53.50 85 PRO A O 1
ATOM 661 N N . ILE A 1 86 ? -7.143 -1.039 -49.837 1.00 58.81 86 ILE A N 1
ATOM 662 C CA . ILE A 1 86 ? -6.831 -1.418 -51.214 1.00 58.81 86 ILE A CA 1
ATOM 663 C C . ILE A 1 86 ? -8.047 -1.184 -52.124 1.00 58.81 86 ILE A C 1
ATOM 665 O O . ILE A 1 86 ? -9.037 -1.904 -52.028 1.00 58.81 86 ILE A O 1
ATOM 669 N N . GLY A 1 87 ? -7.982 -0.206 -53.030 1.00 49.91 87 GLY A N 1
ATOM 670 C CA . GLY A 1 87 ? -9.000 -0.067 -54.073 1.00 49.91 87 GLY A CA 1
ATOM 671 C C . GLY A 1 87 ? 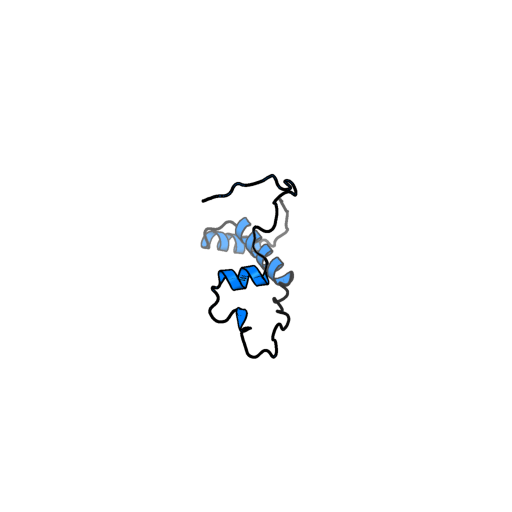-8.898 1.213 -54.896 1.00 49.91 87 GLY A C 1
ATOM 672 O O . GLY A 1 87 ? -9.257 2.281 -54.416 1.00 49.91 87 GLY A O 1
ATOM 673 N N . GLY A 1 88 ? -8.469 1.080 -56.155 1.00 43.28 88 GLY A N 1
ATOM 674 C CA . GLY A 1 88 ? -8.618 2.120 -57.177 1.00 43.28 88 GLY A CA 1
ATOM 675 C C . GLY A 1 88 ? -7.412 2.260 -58.102 1.00 43.28 88 GLY A C 1
ATOM 676 O O . GLY A 1 88 ? -6.622 3.186 -57.962 1.00 43.28 88 GLY A O 1
ATOM 677 N N . THR A 1 89 ? -7.263 1.331 -59.043 1.00 52.69 89 THR A N 1
ATOM 678 C CA . THR A 1 89 ? -6.356 1.436 -60.197 1.00 52.69 89 THR A CA 1
ATOM 679 C C . THR A 1 89 ? -6.784 2.551 -61.177 1.00 52.69 89 THR A C 1
ATOM 681 O O . THR A 1 89 ? -7.895 3.073 -61.072 1.00 52.69 89 THR A O 1
ATOM 684 N N . PRO A 1 90 ? -5.894 2.968 -62.103 1.00 56.19 90 PRO A N 1
ATOM 685 C CA . PRO A 1 90 ? -5.861 4.312 -62.672 1.00 56.19 90 PRO A CA 1
ATOM 686 C C . PRO A 1 90 ? -6.700 4.454 -63.950 1.00 56.19 90 PRO A C 1
ATOM 688 O O . PRO A 1 90 ? -6.781 3.541 -64.768 1.00 56.19 90 PRO A O 1
ATOM 691 N N . SER A 1 91 ? -7.263 5.641 -64.168 1.00 48.50 91 SER A N 1
ATOM 692 C CA . SER A 1 91 ? -7.864 6.070 -65.439 1.00 48.50 91 SER A CA 1
ATOM 693 C C . SER A 1 91 ? -7.593 7.573 -65.590 1.00 48.50 91 SER A C 1
ATOM 695 O O . SER A 1 91 ? -7.645 8.275 -64.587 1.00 48.50 91 SER A O 1
ATOM 697 N N . SER A 1 92 ? -7.341 8.193 -66.73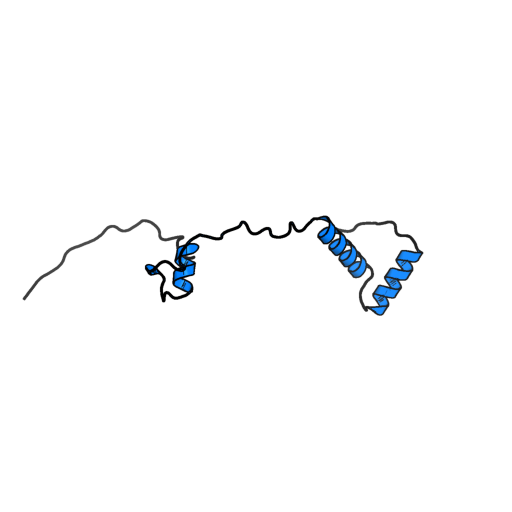6 1.00 44.25 92 SER A N 1
ATOM 698 C CA . SER A 1 92 ? -7.066 7.783 -68.110 1.00 44.25 92 SER A CA 1
ATOM 699 C C . SER A 1 92 ? -6.822 9.109 -68.863 1.00 44.25 92 SER A C 1
ATOM 701 O O . SER A 1 92 ? -7.711 9.948 -68.856 1.00 44.25 92 SER A O 1
ATOM 703 N N . THR A 1 93 ? -5.663 9.262 -69.519 1.00 50.69 93 THR A N 1
ATOM 704 C CA . THR A 1 93 ? -5.500 9.920 -70.848 1.00 50.69 93 THR A CA 1
ATOM 705 C C . THR A 1 93 ? -5.617 11.479 -70.971 1.00 50.69 93 THR A C 1
ATOM 707 O O . THR A 1 93 ? -6.351 12.104 -70.215 1.00 50.69 93 THR A O 1
ATOM 710 N N . PRO A 1 94 ? -4.849 12.141 -71.887 1.00 64.81 94 PRO A N 1
ATOM 711 C CA . PRO A 1 94 ? -4.417 13.557 -71.826 1.00 64.81 94 PRO A CA 1
ATOM 712 C C . PRO A 1 94 ? -5.231 14.506 -72.743 1.00 64.81 94 PRO A C 1
ATOM 714 O O . PRO A 1 94 ? -6.234 14.074 -73.309 1.00 64.81 94 PRO A O 1
ATOM 717 N N . PRO A 1 95 ? -4.814 15.783 -72.945 1.00 53.03 95 PRO A N 1
ATOM 718 C CA . PRO A 1 95 ? -4.163 16.092 -74.234 1.00 53.03 95 PRO A CA 1
ATOM 719 C C . PRO A 1 95 ? -3.099 17.230 -74.237 1.00 53.03 95 PRO A C 1
ATOM 721 O O . PRO A 1 95 ? -3.080 18.132 -73.406 1.00 53.03 95 PRO A O 1
ATOM 724 N N . ARG A 1 96 ? -2.221 17.162 -75.253 1.00 46.12 96 ARG A N 1
ATOM 725 C CA . ARG A 1 96 ? -1.443 18.254 -75.910 1.00 46.12 96 ARG A CA 1
ATOM 726 C C . ARG A 1 96 ? -2.427 19.271 -76.567 1.00 46.12 96 ARG A C 1
ATOM 728 O O . ARG A 1 96 ? -3.604 18.927 -76.621 1.00 46.12 96 ARG A O 1
ATOM 735 N N . PRO A 1 97 ? -2.044 20.379 -77.249 1.00 57.28 97 PRO A N 1
ATOM 736 C CA . PRO A 1 97 ? -0.754 21.076 -77.406 1.00 57.28 97 PRO A CA 1
ATOM 737 C C . PRO A 1 97 ? -0.862 22.633 -77.352 1.00 57.28 97 PRO A C 1
ATOM 739 O O . PRO A 1 97 ? -1.951 23.196 -77.263 1.00 57.28 97 PRO A O 1
ATOM 742 N N . SER A 1 98 ? 0.261 23.339 -77.537 1.00 50.22 98 SER A N 1
ATOM 743 C CA . SER A 1 98 ? 0.533 24.208 -78.709 1.00 50.22 98 SER A CA 1
ATOM 744 C C . SER A 1 98 ? 2.041 24.389 -78.844 1.00 50.22 98 SER A C 1
ATOM 746 O O . SER A 1 98 ? 2.680 24.662 -77.806 1.00 50.22 98 SER A O 1
#

Secondary structure (DSSP, 8-state):
--------HHHHHHHHHHHHHHT--HHHHHHHHHHHHHHHHS---------------SS-GGGTT--HHHHHHHHH--TT-S----------------

Radius of gyration: 31.44 Å; chains: 1; bounding box: 47×35×100 Å

Sequence (98 aa):
MKTNVNLPDELLREAQELARRERTTLRELIETGLCTVVKQRSGSSSLVLTDASVDGQGLQPAFRGASWDKIRDTVYGHPTSRCLPIGGTPSSTPPRPS

Organism: NCBI:txid169765

Foldseek 3Di:
DDDDDDDPPVVVVVLCVVCVVVVHDSVVSVVVVVVVVCDVVVDPPPPPPDPPDDPDPDDDPVCVPPDPVVVCCVVPNDPPPDDDDDDDDDDDDDDDDD

InterPro domains:
  IPR019239 Bacterial antitoxin of type II TA system, VapB [PF09957] (1-43)